Protein AF-C4YJX5-F1 (afdb_monomer)

Solvent-accessible surface area (backbone atoms only — not comparable to full-atom values): 3909 Å² total; per-residue (Å²): 122,78,50,76,36,44,38,38,44,81,89,61,31,34,40,36,23,31,41,72,48,69,52,98,84,46,39,36,34,28,39,71,22,30,40,28,44,80,85,68,52,75,43,83,67,37,70,47,77,46,81,49,72,76,75,50,67,48,98,87,58,34,38,44,46,75,82,129

Mean predicted aligned error: 7.37 Å

Foldseek 3Di:
DFDWEWEQDPPRKIKTFTWDDADPQGWTWGAQIWIQHNVRDTDGPGTDIDRADFPDAPPSRYTYRDDD

Sequence (68 aa):
MDKKLSIQLNGSRKIIGILRGYDIFLNITLTDALEVDSKGEKMNIGATVCICFFRGVDEEGSFIEDKY

InterPro domains:
  IPR001163 Sm domain, eukaryotic/archaea-type [PF01423] (1-49)
  IPR010920 LSM domain superfamily [SSF50182] (1-45)
  IPR044641 Sm-like protein Lsm7/SmG [PTHR10553] (1-50)

Radius of gyration: 11.3 Å; Cα contacts (8 Å, |Δi|>4): 150; chains: 1; bounding box: 30×22×27 Å

Structure (mmCIF, N/CA/C/O backbone):
data_AF-C4YJX5-F1
#
_entry.id   AF-C4YJX5-F1
#
loop_
_atom_site.group_PDB
_atom_site.id
_atom_site.type_symbol
_atom_site.label_atom_id
_atom_site.label_alt_id
_atom_site.label_comp_id
_atom_site.label_asym_id
_atom_site.label_entity_id
_atom_site.label_seq_id
_atom_site.pdbx_PDB_ins_code
_atom_site.Cartn_x
_atom_site.Cartn_y
_atom_site.Cartn_z
_atom_site.occupancy
_atom_site.B_iso_or_equiv
_atom_site.auth_seq_id
_atom_site.auth_comp_id
_atom_site.auth_asym_id
_atom_site.auth_atom_id
_atom_site.pdbx_PDB_model_num
ATOM 1 N N . MET A 1 1 ? 1.969 -12.723 -12.072 1.00 56.00 1 MET A N 1
ATOM 2 C CA . MET A 1 1 ? 2.024 -12.373 -10.638 1.00 56.00 1 MET A CA 1
ATOM 3 C C . MET A 1 1 ? 0.897 -11.389 -10.446 1.00 56.00 1 MET A C 1
ATOM 5 O O . MET A 1 1 ? 1.053 -10.243 -10.824 1.00 56.00 1 MET A O 1
ATOM 9 N N . ASP A 1 2 ? -0.246 -11.862 -9.958 1.00 68.88 2 ASP A N 1
ATOM 10 C CA . ASP A 1 2 ? -1.452 -11.048 -9.769 1.00 68.88 2 ASP A CA 1
ATOM 11 C C . ASP A 1 2 ? -2.051 -11.441 -8.417 1.00 68.88 2 ASP A C 1
ATOM 13 O O . ASP A 1 2 ? -3.156 -11.969 -8.309 1.00 68.88 2 ASP A O 1
ATOM 17 N N . LYS A 1 3 ? -1.237 -11.297 -7.365 1.00 78.69 3 LYS A N 1
ATOM 18 C CA . LYS A 1 3 ? -1.696 -11.533 -5.998 1.00 78.69 3 LYS A CA 1
ATOM 19 C C . LYS A 1 3 ? -2.377 -10.271 -5.501 1.00 78.69 3 LYS A C 1
ATOM 21 O O . LYS A 1 3 ? -1.815 -9.177 -5.583 1.00 78.69 3 LYS A O 1
ATOM 26 N N . LYS A 1 4 ? -3.589 -10.441 -4.984 1.00 82.69 4 LYS A N 1
ATOM 27 C CA . LYS A 1 4 ? -4.292 -9.384 -4.273 1.00 82.69 4 LYS A CA 1
ATOM 28 C C . LYS A 1 4 ? -3.615 -9.207 -2.922 1.00 82.69 4 LYS A C 1
ATOM 30 O O . LYS A 1 4 ? -3.551 -10.153 -2.145 1.00 82.69 4 LYS A O 1
ATOM 35 N N . LEU A 1 5 ? -3.094 -8.017 -2.676 1.00 82.44 5 LEU A N 1
ATOM 36 C CA . LEU A 1 5 ? -2.495 -7.644 -1.410 1.00 82.44 5 LEU A CA 1
ATOM 37 C C . LEU A 1 5 ? -3.428 -6.739 -0.636 1.00 82.44 5 LEU A C 1
ATOM 39 O O . LEU A 1 5 ? -4.141 -5.909 -1.200 1.00 82.44 5 LEU A O 1
ATOM 43 N N . SER A 1 6 ? -3.378 -6.915 0.673 1.00 82.06 6 SER A N 1
ATOM 44 C CA . SER A 1 6 ? -3.973 -6.032 1.653 1.00 82.06 6 SER A CA 1
ATOM 45 C C . SER A 1 6 ? -2.837 -5.472 2.496 1.00 82.06 6 SER A C 1
ATOM 47 O O . SER A 1 6 ? -2.171 -6.223 3.207 1.00 82.06 6 SER A O 1
ATOM 49 N N . ILE A 1 7 ? -2.626 -4.168 2.401 1.00 82.12 7 ILE A N 1
ATOM 50 C CA . ILE A 1 7 ? -1.605 -3.425 3.129 1.00 82.12 7 ILE A CA 1
ATOM 51 C C . ILE A 1 7 ? -2.314 -2.585 4.179 1.00 82.12 7 ILE A C 1
ATOM 53 O O . ILE A 1 7 ? -3.178 -1.770 3.850 1.00 82.12 7 ILE A O 1
ATOM 57 N N . 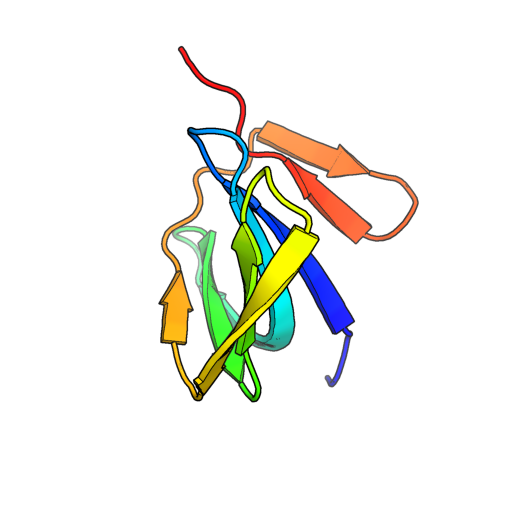GLN A 1 8 ? -1.960 -2.783 5.440 1.00 80.88 8 GLN A N 1
ATOM 58 C CA . GLN A 1 8 ? -2.426 -1.922 6.513 1.00 80.88 8 GLN A CA 1
ATOM 59 C C . GLN A 1 8 ? -1.393 -0.825 6.754 1.00 80.88 8 GLN A C 1
ATOM 61 O O . GLN A 1 8 ? -0.240 -1.114 7.063 1.00 80.88 8 GLN A O 1
ATOM 66 N N . LEU A 1 9 ? -1.819 0.421 6.562 1.00 78.06 9 LEU A N 1
ATOM 67 C CA . LEU A 1 9 ? -1.001 1.610 6.746 1.00 78.06 9 LEU A CA 1
ATOM 68 C C . LEU A 1 9 ? -1.254 2.240 8.113 1.00 78.06 9 LEU A C 1
ATOM 70 O O . LEU A 1 9 ? -2.317 2.094 8.732 1.00 78.06 9 LEU A O 1
ATOM 74 N N . ASN A 1 10 ? -0.287 3.048 8.531 1.00 74.75 10 ASN A N 1
ATOM 75 C CA . ASN A 1 10 ? -0.415 3.896 9.702 1.0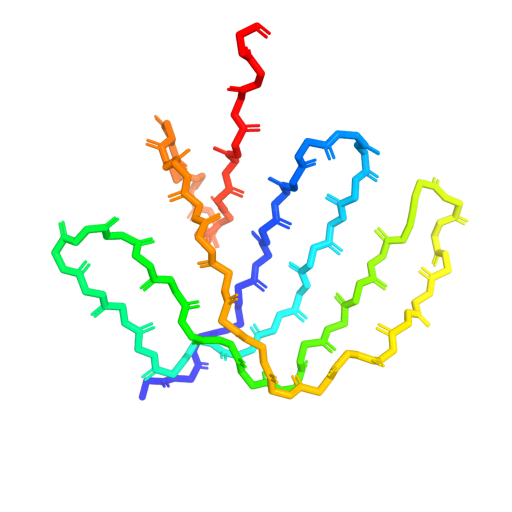0 74.75 10 ASN A CA 1
ATOM 76 C C . ASN A 1 10 ? -1.659 4.805 9.641 1.00 74.75 10 ASN A C 1
ATOM 78 O O . ASN A 1 10 ? -1.950 5.449 8.634 1.00 74.75 10 ASN A O 1
ATOM 82 N N . GLY A 1 11 ? -2.382 4.892 10.764 1.00 74.88 11 GLY A N 1
ATOM 83 C CA . GLY A 1 11 ? -3.581 5.734 10.881 1.00 74.88 11 GLY A CA 1
ATOM 84 C C . GLY A 1 11 ? -4.896 5.039 10.515 1.00 74.88 11 GLY A C 1
ATOM 85 O O . GLY A 1 11 ? -5.825 5.714 10.084 1.00 74.88 11 GLY A O 1
ATOM 86 N N . SER A 1 12 ? -4.979 3.715 10.705 1.00 78.19 12 SER A N 1
ATOM 87 C CA . SER A 1 12 ? -6.194 2.909 10.476 1.00 78.19 12 SER A CA 1
ATOM 88 C C . SER A 1 12 ? -6.678 2.903 9.024 1.00 78.19 12 SER A C 1
ATOM 90 O O . SER A 1 12 ? -7.866 2.721 8.762 1.00 78.19 12 SER A O 1
ATOM 92 N N . ARG A 1 13 ? -5.753 3.095 8.081 1.00 79.50 13 ARG A N 1
ATOM 93 C CA . ARG A 1 13 ? -6.015 3.040 6.644 1.00 79.50 13 ARG A CA 1
ATOM 94 C C . ARG A 1 13 ? -5.591 1.688 6.110 1.00 79.50 13 ARG A C 1
ATOM 96 O O . ARG A 1 13 ? -4.570 1.138 6.519 1.00 79.50 13 ARG A O 1
ATOM 103 N N . LYS A 1 14 ? -6.357 1.154 5.172 1.00 86.69 14 LYS A N 1
ATOM 104 C CA . LYS A 1 14 ? -6.072 -0.142 4.565 1.00 86.69 14 LYS A CA 1
ATOM 105 C C . LYS A 1 14 ? -6.118 -0.006 3.057 1.00 86.69 14 LYS A C 1
ATOM 107 O O . LYS A 1 14 ? -7.146 0.364 2.515 1.00 86.69 14 LYS A O 1
ATOM 112 N N . ILE A 1 15 ? -5.027 -0.317 2.375 1.00 87.12 15 ILE A N 1
ATOM 113 C CA . ILE A 1 15 ? -4.971 -0.320 0.916 1.00 87.12 15 ILE A CA 1
ATOM 114 C C . ILE A 1 15 ? -5.081 -1.755 0.423 1.00 87.12 15 ILE A C 1
ATOM 116 O O . ILE A 1 15 ? -4.382 -2.647 0.894 1.00 87.12 15 ILE A O 1
ATOM 120 N N . ILE A 1 16 ? -5.959 -1.988 -0.544 1.00 88.00 16 ILE A N 1
ATOM 121 C CA . ILE A 1 16 ? -6.135 -3.286 -1.186 1.00 88.00 16 ILE A CA 1
ATOM 122 C C . ILE A 1 16 ? -5.875 -3.109 -2.675 1.00 88.00 16 ILE A C 1
ATOM 124 O O . ILE A 1 16 ? -6.510 -2.273 -3.305 1.00 88.00 16 ILE A O 1
ATOM 128 N N . GLY A 1 17 ? -4.979 -3.899 -3.256 1.00 88.62 17 GLY A N 1
ATOM 129 C CA . GLY A 1 17 ? -4.640 -3.783 -4.674 1.00 88.62 17 GLY A CA 1
ATOM 130 C C . GLY A 1 17 ? -3.993 -5.040 -5.233 1.00 88.62 17 GLY A C 1
ATOM 131 O O . GLY A 1 17 ? -3.786 -6.019 -4.517 1.00 88.62 17 GLY A O 1
ATOM 132 N N . ILE A 1 18 ? -3.683 -5.027 -6.525 1.00 87.94 18 ILE A N 1
ATOM 133 C CA . ILE A 1 18 ? -2.981 -6.123 -7.199 1.00 87.94 18 ILE A CA 1
ATOM 134 C C . ILE A 1 18 ? -1.489 -5.795 -7.240 1.00 87.94 18 ILE A C 1
ATOM 136 O O . ILE A 1 18 ? -1.097 -4.771 -7.799 1.00 87.94 18 ILE A O 1
ATOM 140 N N . LEU A 1 19 ? -0.658 -6.673 -6.674 1.00 86.75 19 LEU A N 1
ATOM 141 C CA . LEU A 1 19 ? 0.799 -6.546 -6.713 1.00 86.75 19 LEU A CA 1
ATOM 142 C C . LEU A 1 19 ? 1.315 -6.669 -8.147 1.00 86.75 19 LEU A C 1
ATOM 144 O O . LEU A 1 19 ? 1.154 -7.721 -8.767 1.00 86.75 19 LEU A O 1
ATOM 148 N N . ARG A 1 20 ? 1.996 -5.629 -8.639 1.00 87.75 20 ARG A N 1
ATOM 149 C CA . ARG A 1 20 ? 2.695 -5.653 -9.934 1.00 87.75 20 ARG A CA 1
ATOM 150 C C . ARG A 1 20 ? 4.196 -5.852 -9.814 1.00 87.75 20 ARG A C 1
ATOM 152 O O . ARG A 1 20 ? 4.785 -6.474 -10.691 1.00 87.75 20 ARG A O 1
ATOM 159 N N . GLY A 1 21 ? 4.805 -5.354 -8.745 1.00 85.31 21 GLY A N 1
ATOM 160 C CA . GLY A 1 21 ? 6.242 -5.467 -8.535 1.00 85.31 21 GLY A CA 1
ATOM 161 C C . GLY A 1 21 ? 6.666 -4.957 -7.167 1.00 85.31 21 GLY A C 1
ATOM 162 O O . GLY A 1 21 ? 5.938 -4.195 -6.528 1.00 85.31 21 GLY A O 1
ATOM 163 N N . TYR A 1 22 ? 7.840 -5.402 -6.737 1.00 83.88 22 TYR A N 1
ATOM 164 C CA . TYR A 1 22 ? 8.522 -4.929 -5.541 1.00 83.88 22 TYR A CA 1
ATOM 165 C C . TYR A 1 22 ? 10.028 -4.850 -5.808 1.00 83.88 22 TYR A C 1
ATOM 167 O O . TYR A 1 22 ? 10.534 -5.548 -6.691 1.00 83.88 22 TYR A O 1
ATOM 175 N N . ASP A 1 23 ? 10.735 -4.002 -5.065 1.00 82.88 23 ASP A N 1
ATOM 176 C CA . ASP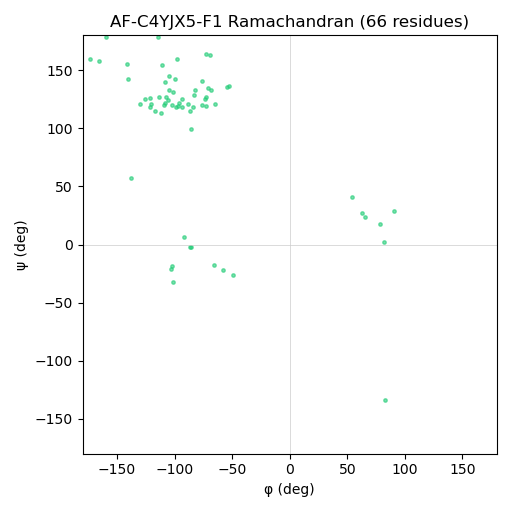 A 1 23 ? 12.192 -3.869 -5.142 1.00 82.88 23 ASP A CA 1
ATOM 177 C C . ASP A 1 23 ? 12.893 -4.319 -3.845 1.00 82.88 23 ASP A C 1
ATOM 179 O O . ASP A 1 23 ? 12.258 -4.726 -2.870 1.00 82.88 23 ASP A O 1
ATOM 183 N N . ILE A 1 24 ? 14.229 -4.262 -3.841 1.00 80.81 24 ILE A N 1
ATOM 184 C CA . ILE A 1 24 ? 15.068 -4.612 -2.680 1.00 80.81 24 ILE A CA 1
ATOM 185 C C . ILE A 1 24 ? 14.897 -3.657 -1.490 1.00 80.81 24 ILE A C 1
ATOM 187 O O . ILE A 1 24 ? 15.282 -3.999 -0.375 1.00 80.81 24 ILE A O 1
ATOM 191 N N . PHE A 1 25 ? 14.333 -2.471 -1.724 1.00 79.25 25 PHE A N 1
ATOM 192 C CA . PHE A 1 25 ? 13.998 -1.484 -0.701 1.00 79.25 25 PHE A CA 1
ATOM 193 C C . PHE A 1 25 ? 12.564 -1.651 -0.201 1.00 79.25 25 PHE A C 1
ATOM 195 O O . PHE A 1 25 ? 12.110 -0.844 0.604 1.00 79.25 25 PHE A O 1
ATOM 202 N N . LEU A 1 26 ? 11.878 -2.711 -0.649 1.00 77.06 26 LEU A N 1
ATOM 203 C CA . LEU A 1 26 ? 10.522 -3.062 -0.255 1.00 77.06 26 LEU A CA 1
ATOM 204 C C . LEU A 1 26 ? 9.471 -2.031 -0.696 1.00 77.06 26 LEU A C 1
ATOM 206 O O . LEU A 1 26 ? 8.367 -1.988 -0.156 1.00 77.06 26 LEU A O 1
ATOM 210 N N . ASN A 1 27 ? 9.766 -1.250 -1.736 1.00 80.81 27 ASN A N 1
ATOM 211 C CA . ASN A 1 27 ? 8.759 -0.410 -2.371 1.00 80.81 27 ASN A CA 1
ATOM 212 C C . ASN A 1 27 ? 7.820 -1.301 -3.185 1.00 80.81 27 ASN A C 1
ATOM 214 O O . ASN A 1 27 ? 8.277 -2.053 -4.048 1.00 80.81 27 ASN A O 1
ATOM 218 N N . ILE A 1 28 ? 6.512 -1.214 -2.941 1.00 83.06 28 ILE A N 1
ATOM 219 C CA . ILE A 1 28 ? 5.510 -2.021 -3.640 1.00 83.06 28 ILE A CA 1
ATOM 220 C C . ILE A 1 28 ? 4.764 -1.173 -4.670 1.00 83.06 28 ILE A C 1
ATOM 222 O O . ILE A 1 28 ? 4.259 -0.091 -4.378 1.00 83.06 28 ILE A O 1
ATOM 226 N N . THR A 1 29 ? 4.626 -1.712 -5.881 1.00 85.88 29 THR A N 1
ATOM 227 C CA . THR A 1 29 ? 3.739 -1.162 -6.912 1.00 85.88 29 THR A CA 1
ATOM 228 C C . THR A 1 29 ? 2.427 -1.937 -6.938 1.00 85.88 29 THR A C 1
ATOM 230 O O . THR A 1 29 ? 2.417 -3.139 -7.231 1.00 85.88 29 THR A O 1
ATOM 233 N N . LEU A 1 30 ? 1.320 -1.242 -6.666 1.00 87.50 30 LEU A N 1
ATOM 234 C CA . LEU A 1 30 ? -0.036 -1.776 -6.760 1.00 87.50 30 LEU A CA 1
ATOM 235 C C . LEU A 1 30 ? -0.775 -1.168 -7.958 1.00 87.50 30 LEU A C 1
ATOM 237 O O . LEU A 1 30 ? -0.703 0.035 -8.211 1.00 87.50 30 LEU A O 1
ATOM 241 N N . THR A 1 31 ? -1.545 -1.993 -8.661 1.00 88.62 31 THR A N 1
ATOM 242 C CA . THR A 1 31 ? -2.575 -1.536 -9.611 1.00 88.62 31 THR A CA 1
ATOM 243 C C . THR A 1 31 ? -3.963 -1.842 -9.079 1.00 88.62 31 THR A C 1
ATOM 245 O O . THR A 1 31 ? -4.129 -2.789 -8.309 1.00 88.62 31 THR A O 1
ATOM 248 N N . ASP A 1 32 ? -4.950 -1.067 -9.525 1.00 88.81 32 ASP A N 1
ATOM 249 C CA . ASP A 1 32 ? -6.340 -1.154 -9.062 1.00 88.81 32 ASP A CA 1
ATOM 250 C C . ASP A 1 32 ? -6.447 -1.032 -7.533 1.00 88.81 32 ASP A C 1
ATOM 252 O O . ASP A 1 32 ? -7.177 -1.771 -6.872 1.00 88.81 32 ASP A O 1
ATOM 256 N N . ALA A 1 33 ? -5.662 -0.111 -6.965 1.00 87.19 33 ALA A N 1
ATOM 257 C CA . ALA A 1 33 ? -5.606 0.142 -5.538 1.00 87.19 33 ALA A CA 1
ATOM 258 C C . ALA A 1 33 ? -6.894 0.815 -5.042 1.00 87.19 33 ALA A C 1
ATOM 260 O O . ALA A 1 33 ? -7.401 1.778 -5.631 1.00 87.19 33 ALA A O 1
ATOM 261 N N . LEU A 1 34 ? -7.387 0.300 -3.920 1.00 89.50 34 LEU A N 1
ATOM 262 C CA . LEU A 1 34 ? -8.545 0.763 -3.172 1.00 89.50 34 LEU A CA 1
ATOM 263 C C . LEU A 1 34 ? -8.094 1.120 -1.757 1.00 89.50 34 L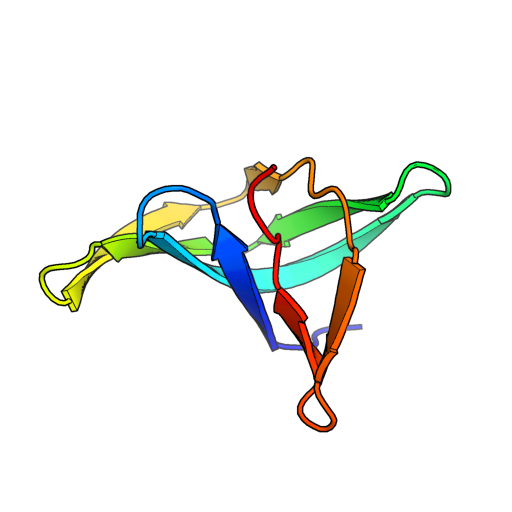EU A C 1
ATOM 265 O O . LEU A 1 34 ? -7.633 0.240 -1.030 1.00 89.50 34 LEU A O 1
ATOM 269 N N . GLU A 1 35 ? -8.245 2.376 -1.355 1.00 87.44 35 GLU A N 1
ATOM 270 C CA . GLU A 1 35 ? -8.097 2.786 0.041 1.00 87.44 35 GLU A CA 1
ATOM 271 C C . GLU A 1 35 ? -9.401 2.496 0.775 1.00 87.44 35 GLU A C 1
ATOM 273 O O . GLU A 1 35 ? -10.482 2.818 0.290 1.00 87.44 35 GLU A O 1
ATOM 278 N N . VAL A 1 36 ? -9.303 1.880 1.942 1.00 87.88 36 VAL A N 1
ATOM 279 C CA . VAL A 1 36 ? -10.391 1.685 2.889 1.00 87.88 36 VAL A CA 1
ATOM 280 C C . VAL A 1 36 ? -10.064 2.539 4.101 1.00 87.88 36 VAL A C 1
ATOM 282 O O . VAL A 1 36 ? -9.072 2.287 4.794 1.00 87.88 36 VAL A O 1
ATOM 285 N N . ASP A 1 37 ? -10.878 3.563 4.332 1.00 83.44 37 ASP A N 1
ATOM 286 C CA . ASP A 1 37 ? -10.762 4.393 5.527 1.00 83.44 37 ASP A CA 1
ATOM 287 C C . ASP A 1 37 ? -11.266 3.621 6.761 1.00 83.44 37 ASP A C 1
ATOM 289 O O . ASP A 1 37 ? -12.001 2.636 6.666 1.00 83.44 37 ASP A O 1
ATOM 293 N N . SER A 1 38 ? -10.921 4.117 7.942 1.00 78.38 38 SER A N 1
ATOM 294 C CA . SER A 1 38 ? -11.410 3.694 9.257 1.00 78.38 38 SER A CA 1
ATOM 295 C C . SER A 1 38 ? -12.940 3.584 9.357 1.00 78.38 38 SER A C 1
ATOM 297 O O . SER A 1 38 ? -13.456 2.797 10.149 1.00 78.38 38 SER A O 1
ATOM 299 N N . LYS A 1 39 ? -13.675 4.336 8.529 1.00 80.88 39 LYS A N 1
ATOM 300 C CA . LYS A 1 39 ? -15.144 4.304 8.420 1.00 80.88 39 LYS A CA 1
ATOM 301 C C . LYS A 1 39 ? -15.677 3.235 7.455 1.00 80.88 39 LYS A C 1
ATOM 303 O O . LYS A 1 39 ? -16.888 3.095 7.313 1.00 80.88 39 LYS A O 1
ATOM 308 N N . GLY A 1 40 ? -14.796 2.490 6.786 1.00 80.62 40 GLY A N 1
ATOM 309 C CA . GLY A 1 40 ? -15.139 1.467 5.796 1.00 80.62 40 GLY A CA 1
ATOM 310 C C . GLY A 1 40 ? -15.434 2.007 4.394 1.00 80.62 40 GLY A C 1
ATOM 311 O O . GLY A 1 40 ? -15.763 1.223 3.501 1.00 80.62 40 GLY A O 1
ATOM 312 N N . GLU A 1 41 ? -15.309 3.320 4.178 1.00 85.31 41 GLU A N 1
ATOM 313 C CA . GLU A 1 41 ? -15.460 3.924 2.855 1.00 85.31 41 GLU A CA 1
ATOM 314 C C . GLU A 1 41 ? -14.309 3.501 1.943 1.00 85.31 41 GLU A C 1
ATOM 316 O O . GLU A 1 41 ? -13.144 3.533 2.343 1.00 85.31 41 GLU A O 1
ATOM 321 N N . LYS A 1 42 ? -14.653 3.081 0.721 1.00 86.44 42 LYS A N 1
ATOM 322 C CA . LYS A 1 42 ? -13.697 2.620 -0.287 1.00 86.44 42 LYS A CA 1
ATOM 323 C C . LYS A 1 42 ? -13.466 3.720 -1.310 1.00 86.44 42 LYS A C 1
ATOM 325 O O . LYS A 1 42 ? -14.405 4.118 -1.996 1.00 86.44 42 LYS A O 1
ATOM 330 N N . MET A 1 43 ? -12.224 4.160 -1.443 1.00 87.94 43 MET A N 1
ATOM 331 C CA . MET A 1 43 ? -11.807 5.153 -2.424 1.00 87.94 43 MET A CA 1
ATOM 332 C C . MET A 1 43 ? -10.878 4.513 -3.453 1.00 87.94 43 MET A C 1
ATOM 334 O O . MET A 1 43 ? -9.884 3.879 -3.101 1.00 87.94 43 MET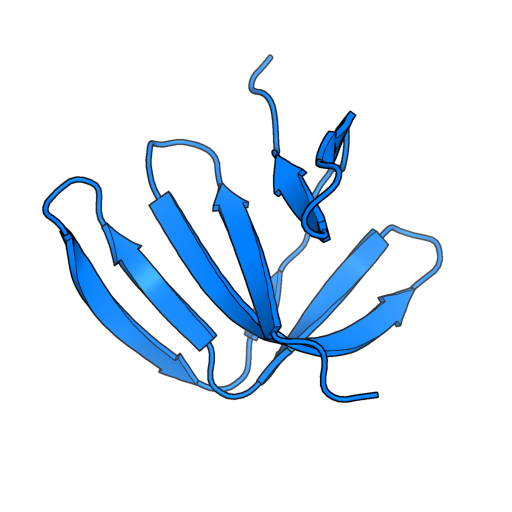 A O 1
ATOM 338 N N . ASN A 1 44 ? -11.194 4.672 -4.738 1.00 87.31 44 ASN A N 1
ATOM 339 C CA . ASN A 1 44 ? -10.315 4.216 -5.810 1.00 87.31 44 ASN A CA 1
ATOM 340 C C . ASN A 1 44 ? -9.136 5.179 -5.953 1.00 87.31 44 ASN A C 1
ATOM 342 O O . ASN A 1 44 ? -9.332 6.350 -6.269 1.00 87.31 44 ASN A O 1
ATOM 346 N N . ILE A 1 45 ? -7.925 4.655 -5.779 1.00 86.12 45 ILE A N 1
ATOM 347 C CA . ILE A 1 45 ? -6.669 5.404 -5.925 1.00 86.12 45 ILE A CA 1
ATOM 348 C C . ILE A 1 45 ? -5.979 5.089 -7.264 1.00 86.12 45 ILE A C 1
ATOM 350 O O . ILE A 1 45 ? -5.163 5.867 -7.749 1.00 86.12 45 ILE A O 1
ATOM 354 N N . GLY A 1 46 ? -6.341 3.971 -7.908 1.00 83.75 46 GLY A N 1
ATOM 355 C CA . GLY A 1 46 ? -5.815 3.582 -9.218 1.00 83.75 46 GLY A CA 1
ATOM 356 C C . GLY A 1 46 ? -4.460 2.879 -9.124 1.00 83.75 46 GLY A C 1
ATOM 357 O O . GLY A 1 46 ? -4.299 1.946 -8.341 1.00 83.75 46 GLY A O 1
ATOM 358 N N . ALA A 1 47 ? -3.495 3.268 -9.959 1.00 82.81 47 ALA A N 1
ATOM 359 C CA . ALA A 1 47 ? -2.128 2.755 -9.876 1.00 82.81 47 ALA A CA 1
ATOM 360 C C . ALA A 1 47 ? -1.317 3.629 -8.915 1.00 82.81 47 ALA A C 1
ATOM 362 O O . ALA A 1 47 ? -1.194 4.837 -9.118 1.00 82.81 47 ALA A O 1
ATOM 363 N N . THR A 1 48 ? -0.774 3.037 -7.856 1.00 78.06 48 THR A N 1
ATOM 364 C CA . THR A 1 48 ? -0.035 3.774 -6.826 1.00 78.06 48 T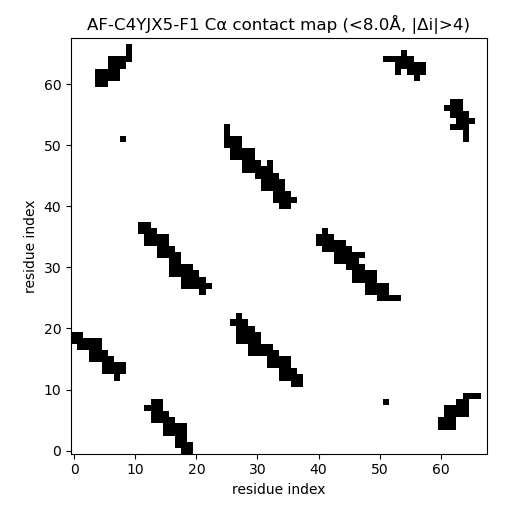HR A CA 1
ATOM 365 C C . THR A 1 48 ? 1.174 2.968 -6.374 1.00 78.06 48 THR A C 1
ATOM 367 O O . THR A 1 48 ? 1.131 1.741 -6.268 1.00 78.06 48 THR A O 1
ATOM 370 N N . VAL A 1 49 ? 2.270 3.678 -6.123 1.00 76.19 49 VAL A N 1
ATOM 371 C CA . VAL A 1 49 ? 3.471 3.118 -5.507 1.00 76.19 49 VAL A CA 1
ATOM 372 C C . VAL A 1 49 ? 3.404 3.433 -4.021 1.00 76.19 49 VAL A C 1
ATOM 374 O O . VAL A 1 49 ? 3.351 4.601 -3.637 1.00 76.19 49 VAL A O 1
ATOM 377 N N . CYS A 1 50 ? 3.377 2.394 -3.193 1.00 74.31 50 CYS A N 1
ATOM 378 C CA . CYS A 1 50 ? 3.404 2.525 -1.744 1.00 74.31 50 CYS A CA 1
ATOM 379 C C . CYS A 1 50 ? 4.786 2.122 -1.237 1.00 74.31 50 CYS A C 1
ATOM 381 O O . CYS A 1 50 ? 5.265 1.018 -1.498 1.00 74.31 50 CYS A O 1
ATOM 383 N N . ILE A 1 51 ? 5.412 3.031 -0.496 1.00 71.06 51 ILE A N 1
ATOM 384 C CA . ILE A 1 51 ? 6.589 2.717 0.308 1.00 71.06 51 ILE A CA 1
ATOM 385 C C . ILE A 1 51 ? 6.065 2.159 1.622 1.00 71.06 51 ILE A C 1
ATOM 387 O O . ILE A 1 51 ? 5.326 2.843 2.329 1.00 71.06 51 ILE A O 1
ATOM 391 N N . CYS A 1 52 ? 6.405 0.912 1.918 1.00 64.31 52 CYS A N 1
ATOM 392 C CA . CYS A 1 52 ? 5.971 0.238 3.130 1.00 64.31 52 CYS A CA 1
ATOM 393 C C . CYS A 1 52 ? 7.212 -0.282 3.850 1.00 64.31 52 CYS A C 1
ATOM 395 O O . CYS A 1 52 ? 7.993 -1.037 3.272 1.00 64.31 52 CYS A O 1
ATOM 397 N N . PHE A 1 53 ? 7.385 0.074 5.119 1.00 62.81 53 PHE A N 1
ATOM 398 C CA . PHE A 1 53 ? 8.390 -0.575 5.953 1.00 62.81 53 PHE A CA 1
ATOM 399 C C . PHE A 1 53 ? 7.774 -1.836 6.564 1.00 62.81 53 PHE A C 1
ATOM 40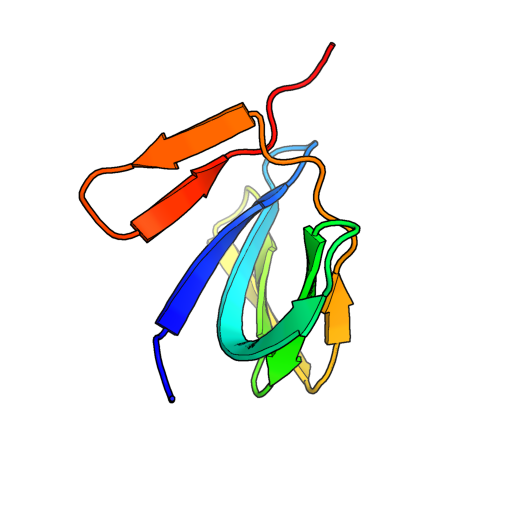1 O O . PHE A 1 53 ? 7.010 -1.769 7.525 1.00 62.81 53 PHE A O 1
ATOM 408 N N . PHE A 1 54 ? 8.064 -2.999 5.978 1.00 63.75 54 PHE A N 1
ATOM 409 C CA . PHE A 1 54 ? 7.503 -4.265 6.453 1.00 63.75 54 PHE A CA 1
ATOM 410 C C . PHE A 1 54 ? 8.135 -4.702 7.774 1.00 63.75 54 PHE A C 1
ATOM 412 O O . PHE A 1 54 ? 9.355 -4.851 7.864 1.00 63.75 54 PHE A O 1
ATOM 419 N N . ARG A 1 55 ? 7.295 -4.977 8.779 1.00 59.81 55 ARG A N 1
ATOM 420 C CA . ARG A 1 55 ? 7.700 -5.697 9.997 1.00 59.81 55 ARG A CA 1
ATOM 421 C C . ARG A 1 55 ? 7.242 -7.156 10.030 1.00 59.81 55 ARG A C 1
ATOM 423 O O . AR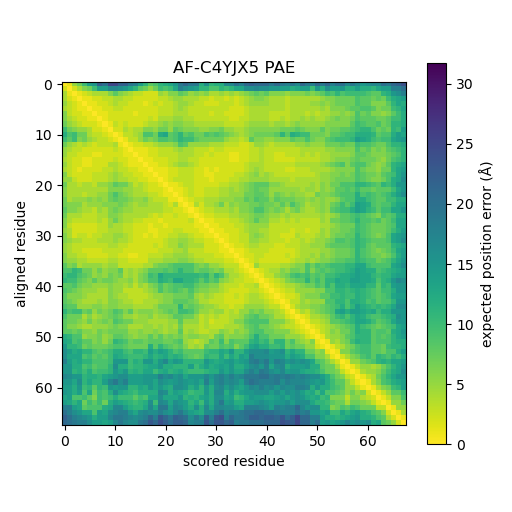G A 1 55 ? 7.863 -7.951 10.726 1.00 59.81 55 ARG A O 1
ATOM 430 N N . GLY A 1 56 ? 6.221 -7.523 9.254 1.00 53.78 56 GLY A N 1
ATOM 431 C CA . GLY A 1 56 ? 5.699 -8.888 9.197 1.00 53.78 56 GLY A CA 1
ATOM 432 C C . GLY A 1 56 ? 4.776 -9.127 8.003 1.00 53.78 56 GLY A C 1
ATOM 433 O O . GLY A 1 56 ? 4.225 -8.187 7.424 1.00 53.78 56 GLY A O 1
ATOM 434 N N . VAL A 1 57 ? 4.648 -10.401 7.637 1.00 58.97 57 VAL A N 1
ATOM 435 C CA . VAL A 1 57 ? 3.698 -10.914 6.644 1.00 58.97 57 VAL A CA 1
ATOM 436 C C . VAL A 1 57 ? 2.832 -11.932 7.371 1.00 58.97 57 VAL A C 1
ATOM 438 O O . VAL A 1 57 ? 3.378 -12.888 7.924 1.00 58.97 57 VAL A O 1
ATOM 441 N N . ASP A 1 58 ? 1.519 -11.730 7.401 1.00 57.06 58 ASP A N 1
ATOM 442 C CA . ASP A 1 58 ? 0.612 -12.722 7.983 1.00 57.06 58 ASP A CA 1
ATOM 443 C C . ASP A 1 58 ? 0.556 -13.977 7.097 1.00 57.06 58 ASP A C 1
ATOM 445 O O . ASP A 1 58 ? 0.891 -13.934 5.910 1.00 57.06 58 ASP A O 1
ATOM 449 N N . GLU A 1 59 ? 0.065 -15.095 7.636 1.00 51.50 59 GLU A N 1
ATOM 450 C CA . GLU A 1 59 ? -0.090 -16.356 6.887 1.00 51.50 59 GLU A CA 1
ATOM 451 C C . GLU A 1 59 ? -0.980 -16.213 5.632 1.00 51.50 59 GLU A C 1
ATOM 453 O O . GLU A 1 59 ? -0.834 -16.970 4.672 1.00 51.50 59 GLU A O 1
ATOM 458 N N . GLU A 1 60 ? -1.846 -15.193 5.590 1.00 56.56 60 GLU A N 1
ATOM 459 C CA . GLU A 1 60 ? -2.689 -14.851 4.435 1.00 56.56 60 GLU A CA 1
ATOM 460 C C . GLU A 1 60 ? -1.996 -13.944 3.394 1.00 56.56 60 GLU A C 1
ATOM 462 O O . GLU A 1 60 ? -2.570 -13.638 2.345 1.00 56.56 60 GLU A O 1
ATOM 467 N N . GLY A 1 61 ? -0.751 -13.519 3.638 1.00 55.41 61 GLY A N 1
ATOM 468 C CA . GLY A 1 61 ? -0.019 -12.594 2.770 1.00 55.41 61 GLY A CA 1
ATOM 469 C C . GLY A 1 61 ? -0.436 -11.129 2.927 1.00 55.41 61 GLY A C 1
ATOM 470 O O . GLY A 1 61 ? -0.167 -10.320 2.034 1.00 55.41 61 GLY A O 1
ATOM 471 N N . SER A 1 62 ? -1.104 -10.775 4.027 1.00 54.84 62 SER A N 1
ATOM 472 C CA . SER A 1 62 ? -1.309 -9.383 4.429 1.00 54.84 62 SER A CA 1
ATOM 473 C C . SER A 1 62 ? -0.032 -8.802 5.023 1.00 54.84 62 SER A C 1
ATOM 475 O O . SER A 1 62 ? 0.706 -9.472 5.742 1.00 54.84 62 SER A O 1
ATOM 477 N N . PHE A 1 63 ? 0.234 -7.542 4.687 1.00 64.06 63 PHE A N 1
ATOM 478 C CA . PHE A 1 63 ? 1.400 -6.815 5.167 1.00 64.06 63 PHE A CA 1
ATOM 479 C C . PHE A 1 63 ? 0.968 -5.772 6.195 1.00 64.06 63 PHE A C 1
ATOM 481 O O . PHE A 1 63 ? 0.097 -4.941 5.910 1.00 64.06 63 PHE A O 1
ATOM 488 N N . ILE A 1 64 ? 1.595 -5.814 7.370 1.00 58.28 64 ILE A N 1
ATOM 489 C CA . ILE A 1 64 ? 1.321 -4.902 8.482 1.00 58.28 64 ILE A CA 1
ATOM 490 C C . ILE A 1 64 ? 2.517 -3.959 8.647 1.00 58.28 64 ILE A C 1
ATOM 492 O O . ILE A 1 64 ? 3.650 -4.397 8.878 1.00 58.28 64 ILE A O 1
ATOM 496 N N . GLU A 1 65 ? 2.263 -2.658 8.511 1.00 57.47 65 GLU A N 1
ATOM 497 C CA . GLU A 1 65 ? 3.165 -1.613 8.988 1.00 57.47 65 GLU A CA 1
ATOM 498 C C . GLU A 1 65 ? 2.829 -1.339 10.465 1.00 57.47 65 GLU A C 1
ATOM 500 O O . GLU A 1 65 ? 1.724 -0.897 10.776 1.00 57.47 65 GLU A O 1
ATOM 505 N N . ASP A 1 66 ? 3.756 -1.632 11.381 1.00 39.94 66 ASP A N 1
ATOM 506 C CA . ASP A 1 66 ? 3.595 -1.307 12.804 1.00 39.94 66 ASP A CA 1
ATOM 507 C C . ASP A 1 66 ? 4.245 0.047 13.109 1.00 39.94 66 ASP A C 1
ATOM 509 O O . ASP A 1 66 ? 5.441 0.245 12.858 1.00 39.94 66 ASP A O 1
ATOM 513 N N . LYS A 1 67 ? 3.459 0.965 13.690 1.00 38.09 67 LYS A N 1
ATOM 514 C CA . LYS A 1 67 ? 3.939 2.240 14.244 1.00 38.09 67 LYS A CA 1
ATOM 515 C C . LYS A 1 67 ? 5.087 1.999 15.231 1.00 38.09 67 LYS A C 1
ATOM 517 O O . LYS A 1 67 ? 4.988 1.134 16.100 1.00 38.09 67 LYS A O 1
AT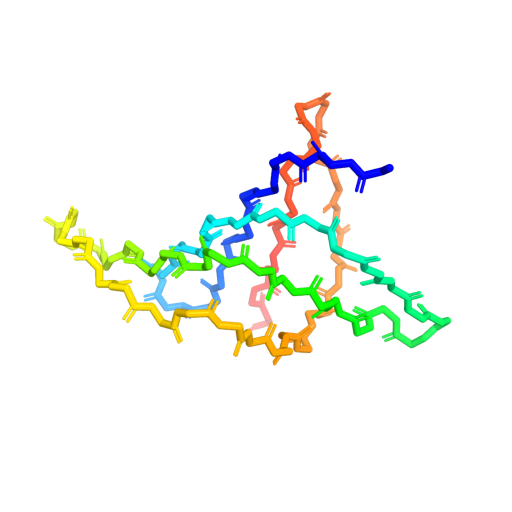OM 522 N N . TYR A 1 68 ? 6.129 2.824 15.144 1.00 34.69 68 TYR A N 1
ATOM 523 C CA . TYR A 1 68 ? 6.852 3.229 16.353 1.00 34.69 68 TYR A CA 1
ATOM 524 C C . TYR A 1 68 ? 6.008 4.237 17.136 1.00 34.69 68 TYR A C 1
ATOM 526 O O . TYR A 1 68 ? 5.345 5.081 16.485 1.00 34.69 68 TYR A O 1
#

pLDDT: mean 75.32, std 13.71, range [34.69, 89.5]

Organism: Candida albicans (strain WO-1) (NCBI:txid294748)

Secondary structure (DSSP, 8-state):
---EEEEEETTTEEEEEEEEEE-TT-EEEEEEEEEE-TT--EEEEEEEEEE---SEE-TTS-EE----

Nearest PDB structures (foldseek):
  9esh-assembly1_J  TM=9.264E-01  e=1.099E-04  Schizosaccharomyces pombe
  5xjt-assembly1_G  TM=9.283E-01  e=1.841E-04  Homo sapiens
  5zwo-assembly1_d  TM=8.609E-01  e=8.535E-03  Saccharomyces cerevisiae S288C
  3jb9-assembly1_Z  TM=8.756E-01  e=1.350E-02  Schizosaccharomyces pombe 972h-
  3jcr-assembly1_r  TM=8.612E-01  e=2.134E-02  Homo sapiens